Protein AF-0000000087415816 (afdb_homodimer)

Nearest PDB structures (foldseek):
  4dci-assembly2_H  TM=7.637E-01  e=4.193E+00  Parasynechococcus marenigrum WH 8102
  1jad-assembly1_B  TM=9.243E-01  e=9.237E+00  Meleagris gallopavo
  8b6f-assembly1_BA  TM=5.493E-01  e=9.237E+00  Tetrahymena thermophila SB210
  4dci-assembly2_H  TM=7.523E-01  e=2.765E+00  Parasynechococcus marenigrum WH 8102
  1jad-assembly1_B  TM=9.247E-01  e=9.090E+00  Meleagris gallopavo

InterPro domains:
  IPR056098 Acb2/Tad1, hairpin domain [PF24729] (1-65)

Solvent-accessible surface area (backbone atoms only — not comparable to full-atom values): 7425 Å² total; per-residue (Å²): 126,61,64,64,59,52,53,72,73,49,91,57,75,88,49,92,69,47,67,59,50,50,49,51,52,50,51,47,48,46,55,41,50,53,49,47,63,71,70,30,44,95,46,72,36,33,52,49,12,53,48,25,41,52,48,14,52,53,25,37,47,47,14,38,50,71,63,103,128,60,65,64,59,53,53,71,72,48,91,56,74,90,51,93,68,46,66,59,52,50,49,52,51,51,53,47,48,45,55,42,50,52,50,47,63,71,69,29,47,94,46,73,35,33,52,49,12,54,50,25,40,52,48,13,51,52,27,38,47,47,14,39,51,69,63,104

Foldseek 3Di:
DPPVVVLLPDFQDDDPPLVVVLVVLVVVLVVVLVVLVVPDDPDPVSVVVNVVSVVVSVVVSSCSRRPD/DPVVVVLLPDFQDDDPPLVVVLVVLVVVLVVVLVVLVVPDDPDPVSVVVNVVSVVVSVVVSSCSRRPD

pLDDT: mean 96.52, std 3.39, range [78.94, 98.88]

Organism: NCBI:txid267746

Radius of gyration: 17.18 Å; Cα contacts (8 Å, |Δi|>4): 144; chains: 2; bounding box: 31×48×35 Å

Structure (mmCIF, N/CA/C/O backbone):
data_AF-0000000087415816-model_v1
#
loop_
_entity.id
_entity.type
_entity.pdbx_description
1 polymer 'Acb2/Tad1 hairpin domain-containing protein'
#
loop_
_atom_site.group_PDB
_atom_site.id
_atom_site.type_symbol
_atom_site.label_atom_id
_atom_site.label_alt_id
_atom_site.label_comp_id
_atom_site.label_asym_id
_atom_site.label_entity_id
_atom_site.label_seq_id
_atom_site.pdbx_PDB_ins_code
_atom_site.Cartn_x
_atom_site.Cartn_y
_atom_site.Cartn_z
_atom_site.occupancy
_atom_site.B_iso_or_equiv
_atom_site.auth_seq_id
_atom_site.auth_comp_id
_atom_site.auth_asym_id
_atom_site.auth_atom_id
_atom_site.pdbx_PDB_model_num
ATOM 1 N N . MET A 1 1 ? 20.359 -22.984 -12.727 1 79.62 1 MET A N 1
ATOM 2 C CA . MET A 1 1 ? 19.672 -21.703 -12.625 1 79.62 1 MET A CA 1
ATOM 3 C C . MET A 1 1 ? 18.844 -21.625 -11.344 1 79.62 1 MET A C 1
ATOM 5 O O . MET A 1 1 ? 18.422 -22.656 -10.82 1 79.62 1 MET A O 1
ATOM 9 N N . ASN A 1 2 ? 18.953 -20.609 -10.586 1 89.25 2 ASN A N 1
ATOM 10 C CA . ASN A 1 2 ? 18.156 -20.422 -9.375 1 89.25 2 ASN A CA 1
ATOM 11 C C . ASN A 1 2 ? 16.656 -20.547 -9.656 1 89.25 2 ASN A C 1
ATOM 13 O O . ASN A 1 2 ? 16.109 -19.766 -10.445 1 89.25 2 ASN A O 1
ATOM 17 N N . PRO A 1 3 ? 16.219 -21.703 -9.203 1 92.75 3 PRO A N 1
ATOM 18 C CA . PRO A 1 3 ? 14.82 -21.969 -9.547 1 92.75 3 PRO A CA 1
ATOM 19 C C . PRO A 1 3 ? 13.891 -20.812 -9.195 1 92.75 3 PRO A C 1
ATOM 21 O O . PRO A 1 3 ? 12.867 -20.625 -9.867 1 92.75 3 PRO A O 1
ATOM 24 N N . GLN A 1 4 ? 14.172 -20.188 -8.227 1 90.56 4 GLN A N 1
ATOM 25 C CA . GLN A 1 4 ? 13.359 -19.047 -7.848 1 90.56 4 GLN A CA 1
ATOM 26 C C . GLN A 1 4 ? 13.438 -17.938 -8.898 1 90.56 4 GLN A C 1
ATOM 28 O O . GLN A 1 4 ? 12.43 -17.312 -9.219 1 90.56 4 GLN A O 1
ATOM 33 N N . ILE A 1 5 ? 14.562 -17.656 -9.344 1 92.56 5 ILE A N 1
ATOM 34 C CA . ILE A 1 5 ? 14.766 -16.641 -10.383 1 92.56 5 ILE A CA 1
ATOM 35 C C . ILE A 1 5 ? 14.008 -17.047 -11.641 1 92.56 5 ILE A C 1
ATOM 37 O O . ILE A 1 5 ? 13.344 -16.203 -12.266 1 92.56 5 ILE A O 1
ATOM 41 N N . GLU A 1 6 ? 14.133 -18.297 -11.961 1 92.62 6 GLU A N 1
ATOM 42 C CA . GLU A 1 6 ? 13.422 -18.781 -13.141 1 92.62 6 GLU A CA 1
ATOM 43 C C . GLU A 1 6 ? 11.914 -18.594 -12.992 1 92.62 6 GLU A C 1
ATOM 45 O O . GLU A 1 6 ? 11.242 -18.156 -13.93 1 92.62 6 GLU A O 1
ATOM 50 N N . ASN A 1 7 ? 11.445 -18.938 -11.852 1 94 7 ASN A N 1
ATOM 51 C CA . ASN A 1 7 ? 10.016 -18.797 -11.609 1 94 7 ASN A CA 1
ATOM 52 C C . ASN A 1 7 ? 9.57 -17.328 -11.648 1 94 7 ASN A C 1
ATOM 54 O O . ASN A 1 7 ? 8.492 -17.016 -12.156 1 94 7 ASN A O 1
ATOM 58 N N . ASN A 1 8 ? 10.43 -16.484 -11.094 1 92 8 ASN A N 1
ATOM 59 C CA . ASN A 1 8 ? 10.094 -15.062 -11.008 1 92 8 ASN A CA 1
ATOM 60 C C . ASN A 1 8 ? 9.961 -14.438 -12.398 1 92 8 ASN A C 1
ATOM 62 O O . ASN A 1 8 ? 9.203 -13.484 -12.578 1 92 8 ASN A O 1
ATOM 66 N N . PHE A 1 9 ? 10.641 -15.016 -13.344 1 94.62 9 PHE A N 1
ATOM 67 C CA . PHE A 1 9 ? 10.734 -14.328 -14.625 1 94.62 9 PHE A CA 1
ATOM 68 C C . PHE A 1 9 ? 10.094 -15.156 -15.734 1 94.62 9 PHE A C 1
ATOM 70 O O . PHE A 1 9 ? 10.258 -14.852 -16.922 1 94.62 9 PHE A O 1
ATOM 77 N N . LYS A 1 10 ? 9.375 -16.203 -15.328 1 93.25 10 LYS A N 1
ATOM 78 C CA . LYS A 1 10 ? 8.625 -16.984 -16.312 1 93.25 10 LYS A CA 1
ATOM 79 C C . LYS A 1 10 ? 7.203 -16.453 -16.453 1 93.25 10 LYS A C 1
ATOM 81 O O . LYS A 1 10 ? 6.707 -15.727 -15.594 1 93.25 10 LYS A O 1
ATOM 86 N N . TYR A 1 11 ? 6.578 -16.781 -17.594 1 94.5 11 TYR A N 1
ATOM 87 C CA . TYR A 1 11 ? 5.188 -16.391 -17.812 1 94.5 11 TYR A CA 1
ATOM 88 C C . TYR A 1 11 ? 4.246 -17.25 -16.984 1 94.5 11 TYR A C 1
ATOM 90 O O . TYR A 1 11 ? 4.32 -18.484 -17.016 1 94.5 11 TYR A O 1
ATOM 98 N N . HIS A 1 12 ? 3.436 -16.656 -16.188 1 94.5 12 HIS A N 1
ATOM 99 C CA . HIS A 1 12 ? 2.395 -17.312 -15.422 1 94.5 12 HIS A CA 1
ATOM 100 C C . HIS A 1 12 ? 1.007 -16.984 -15.961 1 94.5 12 HIS A C 1
ATOM 102 O O . HIS A 1 12 ? 0.439 -15.945 -15.633 1 94.5 12 HIS A O 1
ATOM 108 N N . GLY A 1 13 ? 0.418 -17.812 -16.703 1 90.25 13 GLY A N 1
ATOM 109 C CA . GLY A 1 13 ? -0.904 -17.578 -17.266 1 90.25 13 GLY A CA 1
ATOM 110 C C . GLY A 1 13 ? -2.006 -17.609 -16.219 1 90.25 13 GLY A C 1
ATOM 111 O O . GLY A 1 13 ? -1.912 -18.344 -15.227 1 90.25 13 GLY A O 1
ATOM 112 N N . PRO A 1 14 ? -2.975 -16.766 -16.406 1 88.88 14 PRO A N 1
ATOM 113 C CA . PRO A 1 14 ? -4.074 -16.719 -15.43 1 88.88 14 PRO A CA 1
ATOM 114 C C . PRO A 1 14 ? -4.766 -18.062 -15.258 1 88.88 14 PRO A C 1
ATOM 116 O O . PRO A 1 14 ? -4.895 -18.828 -16.219 1 88.88 14 PRO A O 1
ATOM 119 N N . LYS A 1 15 ? -5.016 -18.453 -14.078 1 94.19 15 LYS A N 1
ATOM 120 C CA . LYS A 1 15 ? -5.793 -19.641 -13.734 1 94.19 15 LYS A CA 1
ATOM 121 C C . LYS A 1 15 ? -7.211 -19.266 -13.32 1 94.19 15 LYS A C 1
ATOM 123 O O . LYS A 1 15 ? -7.465 -18.125 -12.898 1 94.19 15 LYS A O 1
ATOM 128 N N . PRO A 1 16 ? -8.047 -20.203 -13.469 1 94.94 16 PRO A N 1
ATOM 129 C CA . PRO A 1 16 ? -9.414 -19.922 -13.016 1 94.94 16 PRO A CA 1
ATOM 130 C C . PRO A 1 16 ? -9.469 -19.422 -11.578 1 94.94 16 PRO A C 1
ATOM 132 O O . PRO A 1 16 ? -8.758 -19.953 -10.711 1 94.94 16 PRO A O 1
ATOM 135 N N . GLY A 1 17 ? -10.227 -18.312 -11.297 1 95.81 17 GLY A N 1
ATOM 136 C CA . GLY A 1 17 ? -10.391 -17.766 -9.953 1 95.81 17 GLY A CA 1
ATOM 137 C C . GLY A 1 17 ? -9.453 -16.609 -9.656 1 95.81 17 GLY A C 1
ATOM 138 O O . GLY A 1 17 ? -9.711 -15.82 -8.75 1 95.81 17 GLY A O 1
ATOM 139 N N . GLN A 1 18 ? -8.344 -16.594 -10.367 1 96.88 18 GLN A N 1
ATOM 140 C CA . GLN A 1 18 ? -7.34 -15.57 -10.102 1 96.88 18 GLN A CA 1
ATOM 141 C C . GLN A 1 18 ? -7.867 -14.18 -10.445 1 96.88 18 GLN A C 1
ATOM 143 O O . GLN A 1 18 ? -7.652 -13.227 -9.703 1 96.88 18 GLN A O 1
ATOM 148 N N . PRO A 1 19 ? -8.57 -14.055 -11.578 1 96.56 19 PRO A N 1
ATOM 149 C CA . 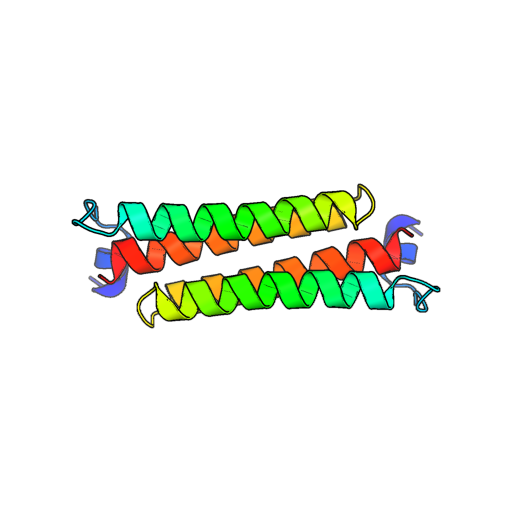PRO A 1 19 ? -9.078 -12.719 -11.898 1 96.56 19 PRO A CA 1
ATOM 150 C C . PRO A 1 19 ? -9.961 -12.133 -10.797 1 96.56 19 PRO A C 1
ATOM 152 O O . PRO A 1 19 ? -9.922 -10.922 -10.547 1 96.56 19 PRO A O 1
ATOM 155 N N . GLU A 1 20 ? -10.664 -12.945 -10.156 1 97.19 20 GLU A N 1
ATOM 156 C CA . GLU A 1 20 ? -11.523 -12.484 -9.07 1 97.19 20 GLU A CA 1
ATOM 157 C C . GLU A 1 20 ? -10.703 -11.984 -7.887 1 97.19 20 GLU A C 1
ATOM 159 O O . GLU A 1 20 ? -11.078 -11.023 -7.223 1 97.19 20 GLU A O 1
ATOM 164 N N . LYS A 1 21 ? -9.641 -12.672 -7.648 1 97.5 21 LYS A N 1
ATOM 165 C CA . LYS A 1 21 ? -8.766 -12.266 -6.555 1 97.5 21 LYS A CA 1
ATOM 166 C C . LYS A 1 21 ? -8.102 -10.922 -6.848 1 97.5 21 LYS A C 1
ATOM 168 O O . LYS A 1 21 ? -8.047 -10.047 -5.984 1 97.5 21 LYS A O 1
ATOM 173 N N . TYR A 1 22 ? -7.66 -10.789 -8.086 1 97.81 22 TYR A N 1
ATOM 174 C CA . TYR A 1 22 ? -7.055 -9.523 -8.5 1 97.81 22 TYR A CA 1
ATOM 175 C C . TYR A 1 22 ? -8.031 -8.367 -8.336 1 97.81 22 TYR A C 1
ATOM 177 O O . TYR A 1 22 ? -7.672 -7.316 -7.809 1 97.81 22 TYR A O 1
ATOM 185 N N . THR A 1 23 ? -9.203 -8.617 -8.742 1 98.12 23 THR A N 1
ATOM 186 C CA . THR A 1 23 ? -10.219 -7.574 -8.711 1 98.12 23 THR A CA 1
ATOM 187 C C . THR A 1 23 ? -10.555 -7.188 -7.27 1 98.12 23 THR A C 1
ATOM 189 O O . THR A 1 23 ? -10.695 -6.004 -6.957 1 98.12 23 THR A O 1
ATOM 192 N N . ALA A 1 24 ? -10.648 -8.117 -6.434 1 98.5 24 ALA A N 1
ATOM 193 C CA . ALA A 1 24 ? -10.961 -7.859 -5.031 1 98.5 24 ALA A CA 1
ATOM 194 C C . ALA A 1 24 ? -9.883 -6.996 -4.383 1 98.5 24 ALA A C 1
ATOM 196 O O . ALA A 1 24 ? -10.188 -6.043 -3.666 1 98.5 24 ALA A O 1
ATOM 197 N N . ILE A 1 25 ? -8.68 -7.395 -4.684 1 98.69 25 ILE A N 1
ATOM 198 C CA . ILE A 1 25 ? -7.555 -6.66 -4.117 1 98.69 25 ILE A CA 1
ATOM 199 C C . ILE A 1 25 ? -7.547 -5.23 -4.66 1 98.69 25 ILE A C 1
ATOM 201 O O . ILE A 1 25 ? -7.402 -4.273 -3.895 1 98.69 25 ILE A O 1
ATOM 205 N N . ARG A 1 26 ? -7.781 -5.109 -5.926 1 98.75 26 ARG A N 1
ATOM 206 C CA . ARG A 1 26 ? -7.77 -3.789 -6.551 1 98.75 26 ARG A CA 1
ATOM 207 C C . ARG A 1 26 ? -8.883 -2.91 -5.996 1 98.75 26 ARG A C 1
ATOM 209 O O . ARG A 1 26 ? -8.68 -1.723 -5.742 1 98.75 26 ARG A O 1
ATOM 216 N N . GLU A 1 27 ? -10 -3.451 -5.836 1 98.69 27 GLU A N 1
ATOM 217 C CA . GLU A 1 27 ? -11.141 -2.693 -5.348 1 98.69 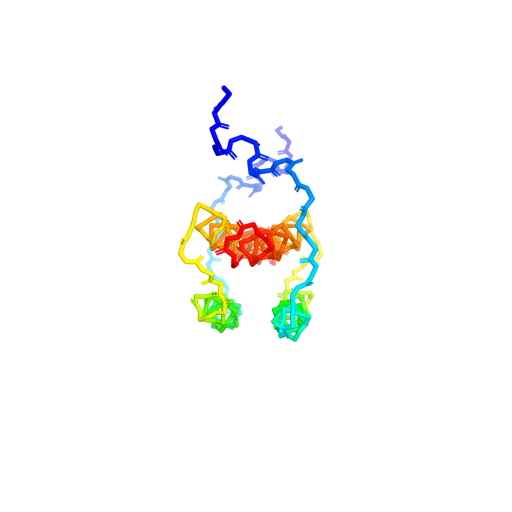27 GLU A CA 1
ATOM 218 C C . GLU A 1 27 ? -10.93 -2.24 -3.906 1 98.69 27 GLU A C 1
ATOM 220 O O . GLU A 1 27 ? -11.258 -1.105 -3.551 1 98.69 27 GLU A O 1
ATOM 225 N N . LYS A 1 28 ? -10.422 -3.113 -3.135 1 98.75 28 LY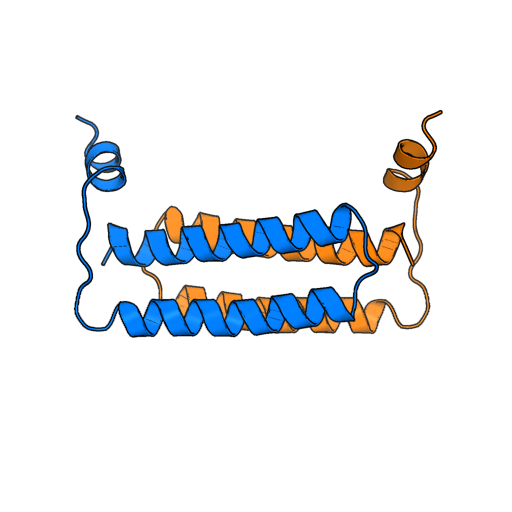S A N 1
ATOM 226 C CA . LYS A 1 28 ? -10.164 -2.74 -1.747 1 98.75 28 LYS A CA 1
ATOM 227 C C . LYS A 1 28 ? -9.078 -1.674 -1.657 1 98.75 28 LYS A C 1
ATOM 229 O O . LYS A 1 28 ? -9.164 -0.752 -0.845 1 98.75 28 LYS A O 1
ATOM 234 N N . ALA A 1 29 ? -8.086 -1.844 -2.488 1 98.88 29 ALA A N 1
ATOM 235 C CA . ALA A 1 29 ? -7.031 -0.834 -2.541 1 98.88 29 ALA A CA 1
ATOM 236 C C . ALA A 1 29 ? -7.582 0.513 -2.996 1 98.88 29 ALA A C 1
ATOM 238 O O . ALA A 1 29 ? -7.16 1.562 -2.502 1 98.88 29 ALA A O 1
ATOM 239 N N . LYS A 1 30 ? -8.523 0.477 -3.924 1 98.81 30 LYS A N 1
ATOM 240 C CA . LYS A 1 30 ? -9.164 1.698 -4.398 1 98.81 30 LYS A CA 1
ATOM 241 C C . LYS A 1 30 ? -9.883 2.418 -3.264 1 98.81 30 LYS A C 1
ATOM 243 O O . LYS A 1 30 ? -9.844 3.648 -3.176 1 98.81 30 LYS A O 1
ATOM 248 N N . GLU A 1 31 ? -10.492 1.675 -2.434 1 98.81 31 GLU A N 1
ATOM 249 C CA . GLU A 1 31 ? -11.148 2.271 -1.275 1 98.81 31 GLU A CA 1
ATOM 250 C C . GLU A 1 31 ? -10.156 3.023 -0.4 1 98.81 31 GLU A C 1
ATOM 252 O O . GLU A 1 31 ? -10.438 4.133 0.057 1 98.81 31 GLU A O 1
ATOM 257 N N . LEU A 1 32 ? -9.055 2.441 -0.232 1 98.81 32 LEU A N 1
ATOM 258 C CA . LEU A 1 32 ? -8.016 3.078 0.578 1 98.81 32 LEU A CA 1
ATOM 259 C C . LEU A 1 32 ? -7.441 4.293 -0.138 1 98.81 32 LEU A C 1
ATOM 261 O O . LEU A 1 32 ? -7.203 5.332 0.484 1 98.81 32 LEU A O 1
ATOM 265 N N . ALA A 1 33 ? -7.27 4.172 -1.401 1 98.88 33 ALA A N 1
ATOM 266 C CA . ALA A 1 33 ? -6.754 5.293 -2.186 1 98.88 33 ALA A CA 1
ATOM 267 C C . ALA A 1 33 ? -7.676 6.504 -2.084 1 98.88 33 ALA A C 1
ATOM 269 O O . ALA A 1 33 ? -7.211 7.633 -1.906 1 98.88 33 ALA A O 1
ATOM 270 N N . VAL A 1 34 ? -8.914 6.23 -2.207 1 98.88 34 VAL A N 1
ATOM 271 C CA . VAL A 1 34 ? -9.914 7.289 -2.121 1 98.88 34 VAL A CA 1
ATOM 272 C C . VAL A 1 34 ? -9.867 7.938 -0.738 1 98.88 34 VAL A C 1
ATOM 274 O O . VAL A 1 34 ? -9.883 9.164 -0.619 1 98.88 34 VAL A O 1
ATOM 277 N N . LEU A 1 35 ? -9.758 7.164 0.255 1 98.81 35 LEU A N 1
ATOM 278 C CA . LEU A 1 35 ? -9.68 7.676 1.618 1 98.81 35 LEU A CA 1
ATOM 279 C C . LEU A 1 35 ? -8.438 8.547 1.801 1 98.81 35 LEU A C 1
ATOM 281 O O . LEU A 1 35 ? -8.508 9.625 2.387 1 98.81 35 LEU A O 1
ATOM 285 N N . ILE A 1 36 ? -7.352 8.086 1.308 1 98.75 36 ILE A N 1
ATOM 286 C CA . ILE A 1 36 ? -6.109 8.844 1.406 1 98.75 36 ILE A CA 1
ATOM 287 C C . ILE A 1 36 ? -6.266 10.188 0.69 1 98.75 36 ILE A C 1
ATOM 289 O O . ILE A 1 36 ? -5.914 11.234 1.238 1 98.75 36 ILE A O 1
ATOM 293 N N . ASP A 1 37 ? -6.812 10.109 -0.445 1 98.5 37 ASP A N 1
ATOM 294 C CA . ASP A 1 37 ? -6.992 11.32 -1.239 1 98.5 37 ASP A CA 1
ATOM 295 C C . ASP A 1 37 ? -7.867 12.336 -0.507 1 98.5 37 ASP A C 1
ATOM 297 O O . ASP A 1 37 ? -7.609 13.539 -0.562 1 98.5 37 ASP A O 1
ATOM 301 N N . GLU A 1 38 ? -8.805 11.812 0.202 1 97.75 38 GLU A N 1
ATOM 302 C CA . GLU A 1 38 ? -9.781 12.672 0.853 1 97.75 38 GLU A CA 1
ATOM 303 C C . GLU A 1 38 ? -9.266 13.188 2.191 1 97.75 38 GLU A C 1
ATOM 305 O O . GLU A 1 38 ? -9.672 14.258 2.652 1 97.75 38 GLU A O 1
ATOM 310 N N . THR A 1 39 ? -8.398 12.461 2.789 1 97.62 39 THR A N 1
ATOM 311 C CA . THR A 1 39 ? -8.078 12.766 4.18 1 97.62 39 THR A CA 1
ATOM 312 C C . THR A 1 39 ? -6.711 13.43 4.285 1 97.62 39 THR A C 1
ATOM 314 O O . THR A 1 39 ? -6.375 14.008 5.324 1 97.62 39 THR A O 1
ATOM 317 N N . THR A 1 40 ? -5.953 13.336 3.264 1 98.06 40 THR A N 1
ATOM 318 C CA . THR A 1 40 ? -4.602 13.867 3.348 1 98.06 40 THR A CA 1
ATOM 319 C C . THR A 1 40 ? -4.438 15.07 2.422 1 98.06 40 THR A C 1
ATOM 321 O O . THR A 1 40 ? -5.066 15.133 1.362 1 98.06 40 THR A O 1
ATOM 324 N N . PRO A 1 41 ? -3.598 16.016 2.865 1 97.44 41 PRO A N 1
ATOM 325 C CA . PRO A 1 41 ? -3.305 17.141 1.975 1 97.44 41 PRO A CA 1
ATOM 326 C C . PRO A 1 41 ? -2.523 16.719 0.731 1 97.44 41 PRO A C 1
ATOM 328 O O . PRO A 1 41 ? -1.688 15.812 0.799 1 97.44 41 PRO A O 1
ATOM 331 N N . LYS A 1 42 ? -2.799 17.406 -0.413 1 97.62 42 LYS A N 1
ATOM 332 C CA . LYS A 1 42 ? -1.976 17.219 -1.603 1 97.62 42 LYS A CA 1
ATOM 333 C C . LYS A 1 42 ? -0.52 17.578 -1.33 1 97.62 42 LYS A C 1
ATOM 335 O O . LYS A 1 42 ? -0.215 18.719 -0.993 1 97.62 42 LYS A O 1
ATOM 340 N N . SER A 1 43 ? 0.345 16.672 -1.431 1 97 43 SER A N 1
ATOM 341 C CA . SER A 1 43 ? 1.749 16.828 -1.059 1 97 43 SER A CA 1
ATOM 342 C C . SER A 1 43 ? 2.594 15.695 -1.651 1 97 43 SER A C 1
ATOM 344 O O . SER A 1 43 ? 2.059 14.75 -2.225 1 97 43 SER A O 1
ATOM 346 N N . ARG A 1 44 ? 3.854 15.867 -1.604 1 96.69 44 ARG A N 1
ATOM 347 C CA . ARG A 1 44 ? 4.766 14.789 -1.992 1 96.69 44 ARG A CA 1
ATOM 348 C C . ARG A 1 44 ? 4.473 13.516 -1.212 1 96.69 44 ARG A C 1
ATOM 350 O O . ARG A 1 44 ? 4.488 12.422 -1.776 1 96.69 44 ARG A O 1
ATOM 357 N N . GLU A 1 45 ? 4.125 13.727 0.074 1 98.12 45 GLU A N 1
ATOM 358 C CA . GLU A 1 45 ? 3.867 12.586 0.951 1 98.12 45 GLU A CA 1
ATOM 359 C C . GLU A 1 45 ? 2.607 11.836 0.527 1 98.12 45 GLU A C 1
ATOM 361 O O . GLU A 1 45 ? 2.58 10.609 0.536 1 98.12 45 GLU A O 1
ATOM 366 N N . GLN A 1 46 ? 1.617 12.531 0.121 1 98.56 46 GLN A N 1
ATOM 367 C CA . GLN A 1 46 ? 0.422 11.859 -0.381 1 98.56 46 GLN A CA 1
ATOM 368 C C . GLN A 1 46 ? 0.736 11.039 -1.628 1 98.56 46 GLN A C 1
ATOM 370 O O . GLN A 1 46 ? 0.285 9.898 -1.756 1 98.56 46 GLN A O 1
ATOM 375 N N . SER A 1 47 ? 1.484 11.648 -2.465 1 98.62 47 SER A N 1
ATOM 376 C CA . SER A 1 47 ? 1.847 10.977 -3.709 1 98.62 47 SER A CA 1
ATOM 377 C C . SER A 1 47 ? 2.617 9.688 -3.436 1 98.62 47 SER A C 1
ATOM 379 O O . SER A 1 47 ? 2.371 8.664 -4.074 1 98.62 47 SER A O 1
ATOM 381 N N . LEU A 1 48 ? 3.518 9.758 -2.48 1 98.69 48 LEU A N 1
ATOM 382 C CA . LEU A 1 48 ? 4.285 8.57 -2.109 1 98.69 48 LEU A CA 1
ATOM 383 C C . LEU A 1 48 ? 3.381 7.504 -1.502 1 98.69 48 LEU A C 1
ATOM 385 O O . LEU A 1 48 ? 3.574 6.312 -1.745 1 98.69 48 LEU A O 1
ATOM 389 N N . ALA A 1 49 ? 2.402 7.945 -0.724 1 98.88 49 ALA A N 1
ATOM 390 C CA . ALA A 1 49 ? 1.458 6.992 -0.145 1 98.88 49 ALA A CA 1
ATOM 391 C C . ALA A 1 49 ? 0.719 6.223 -1.234 1 98.88 49 ALA A C 1
ATOM 393 O O . ALA A 1 49 ? 0.643 4.992 -1.189 1 98.88 49 ALA A O 1
ATOM 394 N N . LEU A 1 50 ? 0.264 6.914 -2.221 1 98.81 50 LEU A N 1
ATOM 395 C CA . LEU A 1 50 ? -0.484 6.293 -3.311 1 98.81 50 LEU A CA 1
ATOM 396 C C . LEU A 1 50 ? 0.424 5.406 -4.156 1 98.81 50 LEU A C 1
ATOM 398 O O . LEU A 1 50 ? 0.017 4.324 -4.586 1 98.81 50 LEU A O 1
ATOM 402 N N . THR A 1 51 ? 1.673 5.809 -4.301 1 98.88 51 THR A N 1
ATOM 403 C CA . THR A 1 51 ? 2.646 5.008 -5.031 1 98.88 51 THR A CA 1
ATOM 404 C 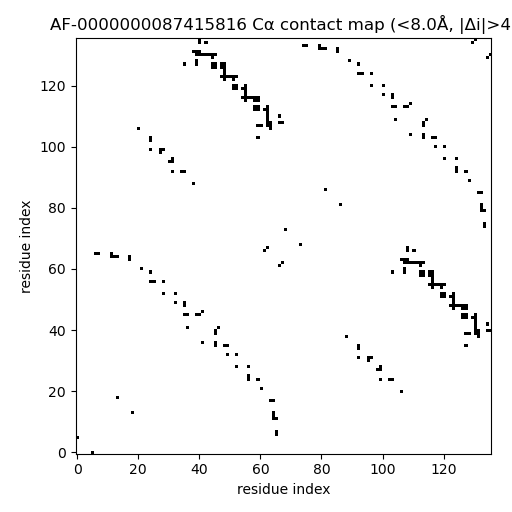C . THR A 1 51 ? 2.914 3.688 -4.312 1 98.88 51 THR A C 1
ATOM 406 O O . THR A 1 51 ? 2.908 2.623 -4.934 1 98.88 51 THR A O 1
ATOM 409 N N . LYS A 1 52 ? 3.074 3.793 -3.035 1 98.88 52 LYS A N 1
ATOM 410 C CA . LYS A 1 52 ? 3.328 2.584 -2.256 1 98.88 52 LYS A CA 1
ATOM 411 C C . LYS A 1 52 ? 2.113 1.661 -2.262 1 98.88 52 LYS A C 1
ATOM 413 O O . LYS A 1 52 ? 2.258 0.437 -2.258 1 98.88 52 LYS A O 1
ATOM 418 N N . LEU A 1 53 ? 0.96 2.242 -2.271 1 98.88 53 LEU A N 1
ATOM 419 C CA . LEU A 1 53 ? -0.254 1.438 -2.34 1 98.88 53 LEU A CA 1
ATOM 420 C C . LEU A 1 53 ? -0.335 0.688 -3.666 1 98.88 53 LEU A C 1
ATOM 422 O O . LEU A 1 53 ? -0.675 -0.497 -3.695 1 98.88 53 LEU A O 1
ATOM 426 N N . GLU A 1 54 ? 0.042 1.366 -4.734 1 98.88 54 GLU A N 1
ATOM 427 C CA . GLU A 1 54 ? 0.071 0.712 -6.039 1 98.88 54 GLU A CA 1
ATOM 428 C C . GLU A 1 54 ? 1.103 -0.412 -6.07 1 98.88 54 GLU A C 1
ATOM 430 O O . GLU A 1 54 ? 0.848 -1.479 -6.633 1 98.88 54 GLU A O 1
ATOM 435 N N . GLU A 1 55 ? 2.182 -0.171 -5.457 1 98.88 55 GLU A N 1
ATOM 436 C CA . GLU A 1 55 ? 3.199 -1.212 -5.352 1 98.88 55 GLU A CA 1
ATOM 437 C C . GLU A 1 55 ? 2.693 -2.396 -4.535 1 98.88 55 GLU A C 1
ATOM 439 O O . GLU A 1 55 ? 2.973 -3.551 -4.867 1 98.88 55 GLU A O 1
ATOM 444 N N . ALA A 1 56 ? 1.983 -2.115 -3.438 1 98.88 56 ALA A N 1
ATOM 445 C CA . ALA A 1 56 ? 1.401 -3.191 -2.641 1 98.88 56 ALA A CA 1
ATOM 446 C C . ALA A 1 56 ? 0.502 -4.082 -3.494 1 98.88 56 ALA A C 1
ATOM 448 O O . ALA A 1 56 ? 0.593 -5.309 -3.43 1 98.88 56 ALA A O 1
ATOM 449 N N . VAL A 1 57 ? -0.273 -3.48 -4.328 1 98.88 57 VAL A N 1
ATOM 450 C CA . VAL A 1 57 ? -1.176 -4.211 -5.211 1 98.88 57 VAL A CA 1
ATOM 451 C C . VAL A 1 57 ? -0.367 -5.031 -6.211 1 98.88 57 VAL A C 1
ATOM 453 O O . VAL A 1 57 ? -0.674 -6.203 -6.453 1 98.88 57 VAL A O 1
ATOM 456 N N . MET A 1 58 ? 0.683 -4.445 -6.734 1 98.69 58 MET A N 1
ATOM 457 C CA . MET A 1 58 ? 1.559 -5.125 -7.688 1 98.69 58 MET A CA 1
ATOM 458 C C . MET A 1 58 ? 2.145 -6.395 -7.078 1 98.69 58 MET A C 1
ATOM 460 O O . MET A 1 58 ? 2.105 -7.461 -7.695 1 98.69 58 MET A O 1
ATOM 464 N N . TRP A 1 59 ? 2.582 -6.262 -5.898 1 98.75 59 TRP A N 1
ATOM 465 C CA . TRP A 1 59 ? 3.229 -7.398 -5.25 1 98.75 59 TRP A CA 1
ATOM 466 C C . TRP A 1 59 ? 2.199 -8.445 -4.836 1 98.75 59 TRP A C 1
ATOM 468 O O . TRP A 1 59 ? 2.484 -9.648 -4.855 1 98.75 59 TRP A O 1
ATOM 478 N N . ALA A 1 60 ? 1.016 -8.031 -4.406 1 98.75 60 ALA A N 1
ATOM 479 C CA . ALA A 1 60 ? -0.05 -8.977 -4.098 1 98.75 60 ALA A CA 1
ATOM 480 C C . ALA A 1 60 ? -0.423 -9.805 -5.324 1 98.75 60 ALA A C 1
ATOM 482 O O . ALA A 1 60 ? -0.561 -11.023 -5.242 1 98.75 60 ALA A O 1
ATOM 483 N N . ASN A 1 61 ? -0.515 -9.148 -6.445 1 98.12 61 ASN A N 1
ATOM 484 C CA . ASN A 1 61 ? -0.821 -9.836 -7.695 1 98.12 61 ASN A CA 1
ATOM 485 C C . ASN A 1 61 ? 0.29 -10.805 -8.094 1 98.12 61 ASN A C 1
ATOM 487 O O . ASN A 1 61 ? 0.017 -11.914 -8.555 1 98.12 61 ASN A O 1
ATOM 491 N N . ALA A 1 62 ? 1.499 -10.352 -7.883 1 97.81 62 ALA A N 1
ATOM 492 C CA . ALA A 1 62 ? 2.643 -11.203 -8.18 1 97.81 62 ALA A CA 1
ATOM 493 C C . ALA A 1 62 ? 2.619 -12.469 -7.328 1 97.81 62 ALA A C 1
ATOM 495 O O . ALA A 1 62 ? 2.986 -13.555 -7.797 1 97.81 62 ALA A O 1
ATOM 496 N N . SER A 1 63 ? 2.184 -12.344 -6.09 1 98.12 63 SER A N 1
ATOM 497 C CA . SER A 1 63 ? 2.072 -13.5 -5.211 1 98.12 63 SER A CA 1
ATOM 498 C C . SER A 1 63 ? 1.1 -14.531 -5.773 1 98.12 63 SER A C 1
ATOM 500 O O . SER A 1 63 ? 1.394 -15.727 -5.785 1 98.12 63 SER A O 1
ATOM 502 N N . ILE A 1 64 ? 0.012 -14.078 -6.273 1 97.88 64 ILE A N 1
ATOM 503 C CA . ILE A 1 64 ? 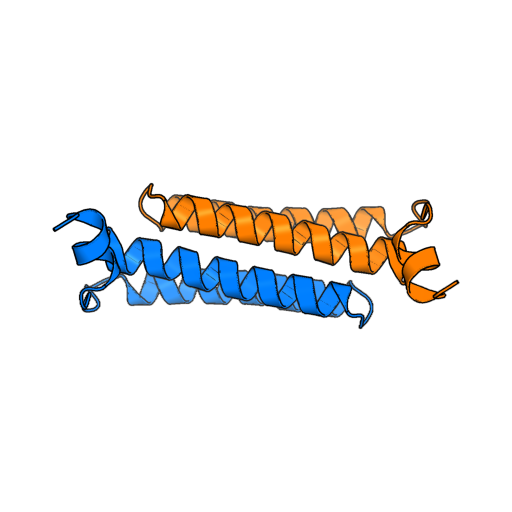-1.002 -14.953 -6.852 1 97.88 64 ILE A CA 1
ATOM 504 C C . ILE A 1 64 ? -0.463 -15.594 -8.133 1 97.88 64 ILE A C 1
ATOM 506 O O . ILE A 1 64 ? -0.501 -16.812 -8.281 1 97.88 64 ILE A O 1
ATOM 510 N N . ALA A 1 65 ? 0.091 -14.781 -9.016 1 96.56 65 ALA A N 1
ATOM 511 C CA . ALA A 1 65 ? 0.527 -15.234 -10.328 1 96.56 65 ALA A CA 1
ATOM 512 C C . ALA A 1 65 ? 1.664 -16.25 -10.219 1 96.56 65 ALA A C 1
ATOM 514 O O . ALA A 1 65 ? 1.668 -17.266 -10.906 1 96.56 65 ALA A O 1
ATOM 515 N N . ARG A 1 66 ? 2.604 -16.047 -9.289 1 95.69 66 ARG A N 1
ATOM 516 C CA . ARG A 1 66 ? 3.857 -16.781 -9.297 1 95.69 66 ARG A CA 1
ATOM 517 C C . ARG A 1 66 ? 3.785 -17.984 -8.359 1 95.69 66 ARG A C 1
ATOM 519 O O . ARG A 1 66 ? 4.598 -18.906 -8.461 1 95.69 66 ARG A O 1
ATOM 526 N N . ASN A 1 67 ? 2.742 -17.984 -7.438 1 94.62 67 ASN A N 1
ATOM 527 C CA . ASN A 1 67 ? 2.836 -18.984 -6.387 1 94.62 67 ASN A CA 1
ATOM 528 C C . ASN A 1 67 ? 1.555 -19.812 -6.285 1 94.62 67 ASN A C 1
ATOM 530 O O . ASN A 1 67 ? 1.4 -20.625 -5.367 1 94.62 67 ASN A O 1
ATOM 534 N N . GLU A 1 68 ? 0.541 -19.484 -7.059 1 92.25 68 GLU A N 1
ATOM 535 C CA . GLU A 1 68 ? -0.622 -20.375 -7.141 1 92.25 68 GLU A CA 1
ATOM 536 C C . GLU A 1 68 ? -0.431 -21.438 -8.219 1 92.25 68 GLU A C 1
ATOM 538 O O . GLU A 1 68 ? 0.314 -21.234 -9.18 1 92.25 68 GLU A O 1
ATOM 543 N N . MET B 1 1 ? 18.688 27.172 4.848 1 78.94 1 MET B N 1
ATOM 544 C CA . MET B 1 1 ? 18.25 25.781 4.98 1 78.94 1 MET B CA 1
ATOM 545 C C . MET B 1 1 ? 17.016 25.516 4.129 1 78.94 1 MET B C 1
ATOM 547 O O . MET B 1 1 ? 16.234 26.422 3.865 1 78.94 1 MET B O 1
ATOM 551 N N . ASN B 1 2 ? 16.984 24.5 3.375 1 89.44 2 ASN B N 1
ATOM 552 C CA . ASN B 1 2 ? 15.828 24.125 2.562 1 89.44 2 ASN B CA 1
ATOM 553 C C . ASN B 1 2 ? 14.578 23.938 3.418 1 89.44 2 ASN B C 1
ATOM 555 O O . ASN B 1 2 ? 14.547 23.094 4.312 1 89.44 2 ASN B O 1
ATOM 559 N N . PRO B 1 3 ? 13.773 24.969 3.234 1 92.75 3 PRO B N 1
ATOM 560 C CA . PRO B 1 3 ? 12.602 24.969 4.117 1 92.75 3 PRO B CA 1
ATOM 561 C C . PRO B 1 3 ? 11.859 23.625 4.105 1 92.75 3 PRO B C 1
ATOM 563 O O . PRO B 1 3 ? 11.25 23.25 5.105 1 92.75 3 PRO B O 1
ATOM 566 N N . GLN B 1 4 ? 11.852 23.062 3.068 1 90.69 4 GLN B N 1
ATOM 567 C CA . GLN B 1 4 ? 11.203 21.766 2.977 1 90.69 4 GLN B CA 1
ATOM 568 C C . GLN B 1 4 ? 11.906 20.734 3.852 1 90.69 4 GLN B C 1
ATOM 570 O O . GLN B 1 4 ? 11.258 19.922 4.516 1 90.69 4 GLN B O 1
ATOM 575 N N . ILE B 1 5 ? 13.148 20.688 3.805 1 92.44 5 ILE B N 1
ATOM 576 C CA . ILE B 1 5 ? 13.938 19.766 4.617 1 92.44 5 ILE B CA 1
ATOM 577 C C . ILE B 1 5 ? 13.68 20.047 6.098 1 92.44 5 ILE B C 1
ATOM 579 O O . ILE B 1 5 ? 13.5 19.109 6.883 1 92.44 5 ILE B O 1
ATOM 583 N N . GLU B 1 6 ? 13.656 21.328 6.406 1 92.5 6 GLU B N 1
ATOM 584 C CA . GLU B 1 6 ? 13.391 21.688 7.797 1 92.5 6 GLU B CA 1
ATOM 585 C C . GLU B 1 6 ? 12.023 21.188 8.242 1 92.5 6 GLU B C 1
ATOM 587 O O . GLU B 1 6 ? 11.883 20.656 9.344 1 92.5 6 GLU B O 1
ATOM 592 N N . ASN B 1 7 ? 11.086 21.391 7.398 1 93.94 7 ASN B N 1
ATOM 593 C CA . ASN B 1 7 ? 9.727 20.953 7.723 1 93.94 7 ASN B CA 1
ATOM 594 C C . ASN B 1 7 ? 9.648 19.438 7.863 1 93.94 7 ASN B C 1
ATOM 596 O O . ASN B 1 7 ? 8.938 18.922 8.734 1 93.94 7 ASN B O 1
ATOM 600 N N . ASN B 1 8 ? 10.375 18.766 6.992 1 91.88 8 ASN B N 1
ATOM 601 C CA . ASN B 1 8 ? 10.328 17.312 6.98 1 91.88 8 ASN B CA 1
ATOM 602 C C . ASN B 1 8 ? 10.891 16.719 8.273 1 91.88 8 ASN B C 1
ATOM 604 O O . ASN B 1 8 ? 10.469 15.641 8.695 1 91.88 8 ASN B O 1
ATOM 608 N N . PHE B 1 9 ? 11.742 17.453 8.898 1 94.5 9 PHE B N 1
ATOM 609 C CA . PHE B 1 9 ? 12.477 16.844 10.008 1 94.5 9 PHE B CA 1
ATOM 610 C C . PHE B 1 9 ? 12.164 17.547 11.312 1 94.5 9 PHE B C 1
ATOM 612 O O . PHE B 1 9 ? 12.82 17.312 12.328 1 94.5 9 PHE B O 1
ATOM 619 N N . LYS B 1 10 ? 11.164 18.438 11.273 1 93 10 LYS B N 1
ATOM 620 C CA . LYS B 1 10 ? 10.719 19.078 12.508 1 93 10 LYS B CA 1
ATOM 621 C C . LYS B 1 10 ? 9.617 18.266 13.188 1 93 10 LYS B C 1
ATOM 623 O O . LYS B 1 10 ? 8.977 17.422 12.555 1 93 10 LYS B O 1
ATOM 628 N N . TYR B 1 11 ? 9.445 18.531 14.461 1 94.44 11 TYR B N 1
ATOM 629 C CA . TYR B 1 11 ? 8.367 17.875 15.195 1 94.44 11 TYR B CA 1
ATOM 630 C C . TYR B 1 11 ? 7.012 18.484 14.836 1 94.44 11 TYR B C 1
ATOM 632 O O . TYR B 1 11 ? 6.84 19.703 14.875 1 94.44 11 TYR B O 1
ATOM 640 N N . HIS B 1 12 ? 6.105 17.703 14.43 1 94.44 12 HIS B N 1
ATOM 641 C CA . HIS B 1 12 ? 4.727 18.094 14.156 1 94.44 12 HIS B CA 1
ATOM 642 C C . HIS B 1 12 ? 3.77 17.5 15.18 1 94.44 12 HIS B C 1
ATOM 644 O O . HIS B 1 12 ? 3.365 16.344 15.055 1 94.44 12 HIS B O 1
ATOM 650 N N . GLY B 1 13 ? 3.363 18.203 16.141 1 90.38 13 GLY B N 1
ATOM 651 C CA . GLY B 1 13 ? 2.445 17.719 17.156 1 90.38 13 GLY B CA 1
ATOM 652 C C . GLY B 1 13 ? 1.044 17.484 16.625 1 90.38 13 GLY B C 1
ATOM 653 O O . GLY B 1 13 ? 0.596 18.156 15.703 1 90.38 13 GLY B O 1
ATOM 654 N N . PRO B 1 14 ? 0.418 16.484 17.156 1 89.06 14 PRO B N 1
ATOM 655 C CA . PRO B 1 14 ? -0.938 16.172 16.703 1 89.06 14 PRO B CA 1
ATOM 656 C C . PRO B 1 14 ? -1.899 17.344 16.875 1 89.06 14 PRO B C 1
ATOM 658 O O . PRO B 1 14 ? -1.789 18.094 17.844 1 89.06 14 PRO B O 1
ATOM 661 N N . LYS B 1 15 ? -2.664 17.641 15.898 1 94.25 15 LYS B N 1
ATOM 662 C CA . LYS B 1 15 ? -3.734 18.625 15.93 1 94.25 15 LYS B CA 1
ATOM 663 C C . LYS B 1 15 ? -5.098 17.953 16.094 1 94.25 15 LYS B C 1
ATOM 665 O O . LYS B 1 15 ? -5.262 16.781 15.781 1 94.25 15 LYS B O 1
ATOM 670 N N . PRO B 1 16 ? -5.988 18.75 16.594 1 94.94 16 PRO B N 1
ATOM 671 C CA . PRO B 1 16 ? -7.332 18.172 16.719 1 94.94 16 PRO B CA 1
ATOM 672 C C . PRO B 1 16 ? -7.859 17.609 15.391 1 94.94 16 PRO B C 1
ATOM 674 O O . PRO B 1 16 ? -7.664 18.219 14.336 1 94.94 16 PRO B O 1
ATOM 677 N N . GLY B 1 17 ? -8.422 16.328 15.414 1 95.75 17 GLY B N 1
ATOM 678 C CA . GLY B 1 17 ? -8.992 15.703 14.227 1 95.75 17 GLY B CA 1
ATOM 679 C C . GLY B 1 17 ? -8.031 14.75 13.539 1 95.75 17 GLY B C 1
ATOM 680 O O . GLY B 1 17 ? -8.461 13.867 12.781 1 95.75 17 GLY B O 1
ATOM 681 N N . GLN B 1 18 ? -6.75 14.977 13.727 1 96.81 18 GLN B N 1
ATOM 682 C CA . GLN B 1 18 ? -5.746 14.164 13.047 1 96.81 18 GLN B CA 1
ATOM 683 C C . GLN B 1 18 ? -5.797 12.719 13.523 1 96.81 18 GLN B C 1
ATOM 685 O O . GLN B 1 18 ? -5.707 11.789 12.711 1 96.81 18 GLN B O 1
ATOM 690 N N . PRO B 1 19 ? -5.957 12.5 14.836 1 96.56 19 PRO B N 1
ATOM 691 C CA . PRO B 1 19 ? -6.008 11.109 15.281 1 96.56 19 PRO B CA 1
ATOM 692 C C . PRO B 1 19 ? -7.109 10.305 14.594 1 96.56 19 PRO B C 1
ATOM 694 O O . PRO B 1 19 ? -6.926 9.117 14.305 1 96.56 19 PRO B O 1
ATOM 697 N N . GLU B 1 20 ? -8.172 10.93 14.328 1 97.19 20 GLU B N 1
ATOM 698 C CA . GLU B 1 20 ? -9.273 10.25 13.656 1 97.19 20 GLU B CA 1
ATOM 699 C C . GLU B 1 20 ? -8.898 9.883 12.219 1 97.19 20 GLU B C 1
ATOM 701 O O . GLU B 1 20 ? -9.297 8.828 11.727 1 97.19 20 GLU B O 1
ATOM 706 N N . LYS B 1 21 ? -8.195 10.75 11.602 1 97.44 21 LYS B N 1
ATOM 707 C CA . LYS B 1 21 ? -7.754 10.484 10.234 1 97.44 21 LYS B CA 1
ATOM 708 C C . LYS B 1 21 ? -6.766 9.32 10.188 1 97.44 21 LYS B C 1
ATOM 710 O O . LYS B 1 21 ? -6.879 8.438 9.336 1 97.44 21 LYS B O 1
ATOM 715 N N . TYR B 1 22 ? -5.844 9.328 11.141 1 97.81 22 TYR B N 1
ATOM 716 C CA . TYR B 1 22 ? -4.879 8.234 11.227 1 97.81 22 TYR B CA 1
ATOM 717 C C . TYR B 1 22 ? -5.586 6.898 11.414 1 97.81 22 TYR B C 1
ATOM 719 O O . TYR B 1 22 ? -5.254 5.918 10.742 1 97.81 22 TYR B O 1
ATOM 727 N N . THR B 1 23 ? -6.523 6.93 12.266 1 98.12 23 THR B N 1
ATOM 728 C CA . THR B 1 23 ? -7.234 5.699 12.594 1 98.12 23 THR B CA 1
ATOM 729 C C . THR B 1 23 ? -8.016 5.191 11.383 1 98.12 23 THR B C 1
ATOM 731 O O . THR B 1 23 ? -8.023 3.99 11.102 1 98.12 23 THR B O 1
ATOM 734 N N . ALA B 1 24 ? -8.625 6.043 10.703 1 98.5 24 ALA B N 1
ATOM 735 C CA . ALA B 1 24 ? -9.398 5.664 9.523 1 98.5 24 ALA B CA 1
ATOM 736 C C . ALA B 1 24 ? -8.508 5.012 8.469 1 98.5 24 ALA B C 1
ATOM 738 O O . ALA B 1 24 ? -8.875 3.982 7.895 1 98.5 24 ALA B O 1
ATOM 739 N N . ILE B 1 25 ? -7.395 5.652 8.273 1 98.62 25 ILE B N 1
ATOM 740 C CA . ILE B 1 25 ? -6.457 5.141 7.285 1 98.62 25 ILE B CA 1
ATOM 741 C C . ILE B 1 25 ? -5.945 3.77 7.723 1 98.62 25 ILE B C 1
ATOM 743 O O . ILE B 1 25 ? -5.914 2.828 6.926 1 98.62 25 ILE B O 1
ATOM 747 N N . ARG B 1 26 ? -5.621 3.664 8.977 1 98.69 26 ARG B N 1
ATOM 748 C CA . ARG B 1 26 ? -5.098 2.404 9.492 1 98.69 26 ARG B CA 1
ATOM 749 C C . ARG B 1 26 ? -6.137 1.292 9.383 1 98.69 26 ARG B C 1
ATOM 751 O O . ARG B 1 26 ? -5.809 0.162 9.016 1 98.69 26 ARG B O 1
ATOM 758 N N . GLU B 1 27 ? -7.309 1.588 9.703 1 98.69 27 GLU B N 1
ATOM 759 C CA . GLU B 1 27 ? -8.375 0.589 9.672 1 98.69 27 GLU B CA 1
ATOM 760 C C . GLU B 1 27 ? -8.656 0.13 8.242 1 98.69 27 GLU B C 1
ATOM 762 O O . GLU B 1 27 ? -8.859 -1.062 7.996 1 98.69 27 GLU B O 1
ATOM 767 N N . LYS B 1 28 ? -8.68 1.053 7.367 1 98.75 28 LYS B N 1
ATOM 768 C CA . LYS B 1 28 ? -8.914 0.681 5.977 1 98.75 28 LYS B CA 1
ATOM 769 C C . LYS B 1 28 ? -7.758 -0.142 5.418 1 98.75 28 LYS B C 1
ATOM 771 O O . LYS B 1 28 ? -7.973 -1.097 4.668 1 98.75 28 LYS B O 1
ATOM 776 N N . ALA B 1 29 ? -6.578 0.259 5.793 1 98.88 29 ALA B N 1
ATOM 777 C CA . ALA B 1 29 ? -5.406 -0.512 5.383 1 98.88 29 ALA B CA 1
ATOM 778 C C . ALA B 1 29 ? -5.449 -1.923 5.961 1 98.88 29 ALA B C 1
ATOM 780 O O . ALA B 1 29 ? -5.051 -2.885 5.297 1 98.88 29 ALA B O 1
ATOM 781 N N . LYS B 1 30 ? -5.934 -2.033 7.191 1 98.81 30 LYS B N 1
ATOM 782 C CA . LYS B 1 30 ? -6.078 -3.34 7.828 1 98.81 30 LYS B CA 1
ATOM 783 C C . LYS B 1 30 ? -7.023 -4.238 7.035 1 98.81 30 LYS B C 1
ATOM 785 O O . LYS B 1 30 ? -6.773 -5.434 6.887 1 98.81 30 LYS B O 1
ATOM 790 N N . GLU B 1 31 ? -8.047 -3.666 6.555 1 98.81 31 GLU B N 1
ATOM 791 C CA . GLU B 1 31 ? -8.969 -4.434 5.723 1 98.81 31 GLU B CA 1
ATOM 792 C C . GLU B 1 31 ? -8.266 -5.004 4.496 1 98.81 31 GLU B C 1
ATOM 794 O O . GLU B 1 31 ? -8.469 -6.168 4.141 1 98.81 31 GLU B O 1
ATOM 799 N N . LEU B 1 32 ? -7.473 -4.223 3.922 1 98.81 32 LEU B N 1
ATOM 800 C CA . LEU B 1 32 ? -6.738 -4.668 2.744 1 98.81 32 LEU B CA 1
ATOM 801 C C . LEU B 1 32 ? -5.691 -5.711 3.119 1 98.81 32 LEU B C 1
ATOM 803 O O . LEU B 1 32 ? -5.52 -6.707 2.41 1 98.81 32 LEU B O 1
ATOM 807 N N . ALA B 1 33 ? -5.059 -5.504 4.215 1 98.88 33 ALA B N 1
ATOM 808 C CA . ALA B 1 33 ? -4.059 -6.461 4.68 1 98.88 33 ALA B CA 1
ATOM 809 C C . ALA B 1 33 ? -4.676 -7.836 4.902 1 98.88 33 ALA B C 1
ATOM 811 O O . ALA B 1 33 ? -4.102 -8.852 4.504 1 98.88 33 ALA B O 1
ATOM 812 N N . VAL B 1 34 ? -5.785 -7.816 5.52 1 98.88 34 VAL B N 1
ATOM 813 C CA . VAL B 1 34 ? -6.496 -9.062 5.793 1 98.88 34 VAL B CA 1
ATOM 814 C C . VAL B 1 34 ? -6.867 -9.742 4.477 1 98.88 34 VAL B C 1
ATOM 816 O O . VAL B 1 34 ? -6.68 -10.953 4.32 1 98.88 34 VAL B O 1
ATOM 819 N N . LEU B 1 35 ? -7.332 -9 3.555 1 98.81 35 LEU B N 1
ATOM 820 C CA . LEU B 1 35 ? -7.695 -9.547 2.252 1 98.81 35 LEU B CA 1
ATOM 821 C C . LEU B 1 35 ? -6.477 -10.148 1.558 1 98.81 35 LEU B C 1
ATOM 823 O O . LEU B 1 35 ? -6.551 -11.242 1.002 1 98.81 35 LEU B O 1
ATOM 827 N N . ILE B 1 36 ? -5.398 -9.461 1.591 1 98.81 36 ILE B N 1
ATOM 828 C CA . ILE B 1 36 ? -4.168 -9.953 0.978 1 98.81 36 ILE B CA 1
ATOM 829 C C . ILE B 1 36 ? -3.752 -11.266 1.639 1 98.81 36 ILE B C 1
ATOM 831 O O . ILE B 1 36 ? -3.441 -12.242 0.953 1 98.81 36 ILE B O 1
ATOM 835 N N . ASP B 1 37 ? -3.812 -11.25 2.904 1 98.56 37 ASP B N 1
ATOM 836 C CA . ASP B 1 37 ? -3.412 -12.438 3.65 1 98.56 37 ASP B CA 1
ATOM 837 C C . ASP B 1 37 ? -4.281 -13.641 3.279 1 98.56 37 ASP B C 1
ATOM 839 O O . ASP B 1 37 ? -3.783 -14.766 3.174 1 98.56 37 ASP B O 1
ATOM 843 N N . GLU B 1 38 ? -5.504 -13.352 3.016 1 97.88 38 GLU B N 1
ATOM 844 C CA . GLU B 1 38 ? -6.465 -14.422 2.771 1 97.88 38 GLU B CA 1
ATOM 845 C C . GLU B 1 38 ? -6.426 -14.875 1.313 1 97.88 38 GLU B C 1
ATOM 847 O O . GLU B 1 38 ? -6.758 -16.016 1.007 1 97.88 38 GLU 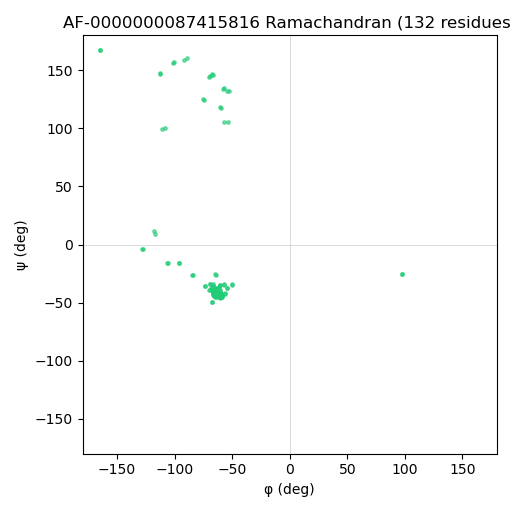B O 1
ATOM 852 N N . THR B 1 39 ? -6.023 -14.016 0.462 1 97.69 39 THR B N 1
ATOM 853 C CA . THR B 1 39 ? -6.227 -14.305 -0.954 1 97.69 39 THR B CA 1
ATOM 854 C C . THR B 1 39 ? -4.91 -14.68 -1.622 1 97.69 39 THR B C 1
ATOM 856 O O . THR B 1 39 ? -4.902 -15.219 -2.73 1 97.69 39 THR B O 1
ATOM 859 N N . THR B 1 40 ? -3.848 -14.391 -0.981 1 98.12 40 THR B N 1
ATOM 860 C CA . THR B 1 40 ? -2.561 -14.641 -1.617 1 98.12 40 THR B CA 1
ATOM 861 C C . THR B 1 40 ? -1.806 -15.75 -0.89 1 98.12 40 THR B C 1
ATOM 863 O O . THR B 1 40 ? -1.94 -15.906 0.325 1 98.12 40 THR B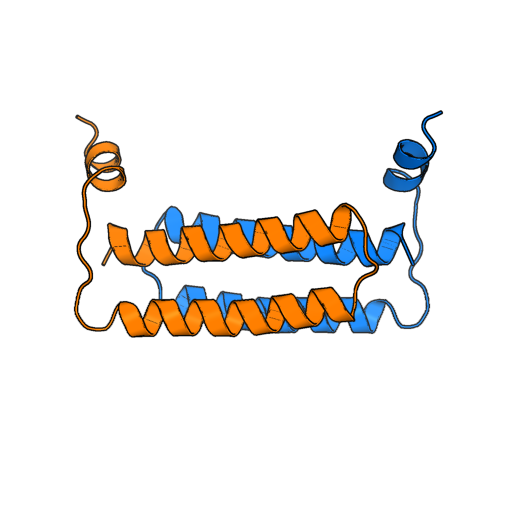 O 1
ATOM 866 N N . PRO B 1 41 ? -1.031 -16.5 -1.658 1 97.5 41 PRO B N 1
ATOM 867 C CA . PRO B 1 41 ? -0.186 -17.516 -1.009 1 97.5 41 PRO B CA 1
ATOM 868 C C . PRO B 1 41 ? 0.918 -16.891 -0.156 1 97.5 41 PRO B C 1
ATOM 870 O O . PRO B 1 41 ? 1.457 -15.836 -0.507 1 97.5 41 PRO B O 1
ATOM 873 N N . LYS B 1 42 ? 1.271 -17.562 0.957 1 97.69 42 LYS B N 1
ATOM 874 C CA . LYS B 1 42 ? 2.439 -17.156 1.732 1 97.69 42 LYS B CA 1
ATOM 875 C C . LYS B 1 42 ? 3.711 -17.234 0.892 1 97.69 42 LYS B C 1
ATOM 877 O O . LYS B 1 42 ? 4.082 -18.312 0.41 1 97.69 42 LYS B O 1
ATOM 882 N N . SER B 1 43 ? 4.34 -16.172 0.692 1 97 43 SER B N 1
ATOM 883 C CA . SER B 1 43 ? 5.48 -16.031 -0.209 1 97 43 SER B CA 1
ATOM 884 C C . SER B 1 43 ? 6.238 -14.734 0.047 1 97 43 SER B C 1
ATOM 886 O O . SER B 1 43 ? 5.789 -13.891 0.823 1 97 43 SER B O 1
ATOM 888 N N . ARG B 1 44 ? 7.395 -14.633 -0.511 1 96.69 44 ARG B N 1
ATOM 889 C CA . ARG B 1 44 ? 8.148 -13.383 -0.469 1 96.69 44 ARG B CA 1
ATOM 890 C C . ARG B 1 44 ? 7.316 -12.227 -1.015 1 96.69 44 ARG B C 1
ATOM 892 O O . ARG B 1 44 ? 7.328 -11.125 -0.456 1 96.69 44 ARG B O 1
ATOM 899 N N . GLU B 1 45 ? 6.527 -12.562 -2.061 1 98.12 45 GLU B N 1
ATOM 900 C CA . GLU B 1 45 ? 5.723 -11.539 -2.715 1 98.12 45 GLU B CA 1
ATOM 901 C C . GLU B 1 45 ? 4.605 -11.047 -1.798 1 98.12 45 GLU B C 1
ATOM 903 O O . GLU B 1 45 ? 4.324 -9.844 -1.745 1 98.12 45 GLU B O 1
ATOM 908 N N . GLN B 1 46 ? 4.027 -11.914 -1.053 1 98.56 46 GLN B N 1
ATOM 909 C CA . GLN B 1 46 ? 3.018 -11.477 -0.093 1 98.56 46 GLN B CA 1
ATOM 910 C C . GLN B 1 46 ? 3.623 -10.555 0.961 1 98.56 46 GLN B C 1
ATOM 912 O O . GLN B 1 46 ? 3.033 -9.531 1.308 1 98.56 46 GLN B O 1
ATOM 917 N N . SER B 1 47 ? 4.75 -10.969 1.405 1 98.62 47 SER B N 1
ATOM 918 C CA . SER B 1 47 ? 5.43 -10.18 2.43 1 98.62 47 SER B CA 1
ATOM 919 C C . SER B 1 47 ? 5.746 -8.773 1.928 1 98.62 47 SER B C 1
ATOM 921 O O . SER B 1 47 ? 5.57 -7.797 2.656 1 98.62 47 SER B O 1
ATOM 923 N N . LEU B 1 48 ? 6.184 -8.695 0.689 1 98.69 48 LEU B N 1
ATOM 924 C CA . LEU B 1 48 ? 6.484 -7.398 0.096 1 98.69 48 LEU B CA 1
ATOM 925 C C . LEU B 1 48 ? 5.215 -6.562 -0.058 1 98.69 48 LEU B C 1
ATOM 927 O O . LEU B 1 48 ? 5.238 -5.348 0.137 1 98.69 48 LEU B O 1
ATOM 931 N N . ALA B 1 49 ? 4.117 -7.234 -0.393 1 98.88 49 ALA B N 1
ATOM 932 C CA . ALA B 1 49 ? 2.846 -6.52 -0.507 1 98.88 49 ALA B CA 1
ATOM 933 C C . ALA B 1 49 ? 2.461 -5.871 0.819 1 98.88 49 ALA B C 1
ATOM 935 O O . ALA B 1 49 ? 2.123 -4.684 0.861 1 98.88 49 ALA B O 1
ATOM 936 N N . LEU B 1 50 ? 2.592 -6.586 1.868 1 98.81 50 LEU B N 1
ATOM 937 C CA . LEU B 1 50 ? 2.229 -6.086 3.191 1 98.81 50 LEU B CA 1
ATOM 938 C C . LEU B 1 50 ? 3.195 -5 3.645 1 98.81 50 LEU B C 1
ATOM 940 O O . LEU B 1 50 ? 2.777 -4.004 4.242 1 98.81 50 LEU B O 1
ATOM 944 N N . THR B 1 51 ? 4.453 -5.125 3.26 1 98.88 51 THR B N 1
ATOM 945 C CA . THR B 1 51 ? 5.449 -4.109 3.578 1 98.88 51 THR B CA 1
ATOM 946 C C . THR B 1 51 ? 5.129 -2.797 2.871 1 98.88 51 THR B C 1
ATOM 948 O O . THR B 1 51 ? 5.152 -1.731 3.488 1 98.88 51 THR B O 1
ATOM 951 N N . LYS B 1 52 ? 4.781 -2.922 1.637 1 98.88 52 LYS B N 1
ATOM 952 C CA . LYS B 1 52 ? 4.449 -1.724 0.872 1 98.88 52 LYS B CA 1
ATOM 953 C C . LYS B 1 52 ? 3.174 -1.07 1.396 1 98.88 52 LYS B C 1
ATOM 955 O O . LYS B 1 52 ? 3.049 0.156 1.384 1 98.88 52 LYS B O 1
ATOM 960 N N . LEU B 1 53 ? 2.271 -1.881 1.845 1 98.88 53 LEU B N 1
ATOM 961 C CA . LEU B 1 53 ? 1.045 -1.343 2.424 1 98.88 53 LEU B CA 1
ATOM 962 C C . LEU B 1 53 ? 1.342 -0.571 3.705 1 98.88 53 LEU B C 1
ATOM 964 O O . LEU B 1 53 ? 0.801 0.517 3.92 1 98.88 53 LEU B O 1
ATOM 968 N N . GLU B 1 54 ? 2.242 -1.106 4.516 1 98.88 54 GLU B N 1
ATOM 969 C CA . GLU B 1 54 ? 2.65 -0.405 5.73 1 98.88 54 GLU B CA 1
ATOM 970 C C . GLU B 1 54 ? 3.35 0.91 5.398 1 98.88 54 GLU B C 1
ATOM 972 O O . GLU B 1 54 ? 3.121 1.926 6.059 1 98.88 54 GLU B O 1
ATOM 977 N N . GLU B 1 55 ? 4.125 0.872 4.387 1 98.88 55 GLU B N 1
ATOM 978 C CA . GLU B 1 55 ? 4.781 2.094 3.932 1 98.88 55 GLU B CA 1
ATOM 979 C C . GLU B 1 55 ? 3.76 3.113 3.432 1 98.88 55 GLU B C 1
ATOM 981 O O . GLU B 1 55 ? 3.908 4.312 3.668 1 98.88 55 GLU B O 1
ATOM 986 N N . ALA B 1 56 ? 2.748 2.643 2.701 1 98.88 56 ALA B N 1
ATOM 987 C CA . ALA B 1 56 ? 1.689 3.541 2.246 1 98.88 56 ALA B CA 1
ATOM 988 C C . ALA B 1 5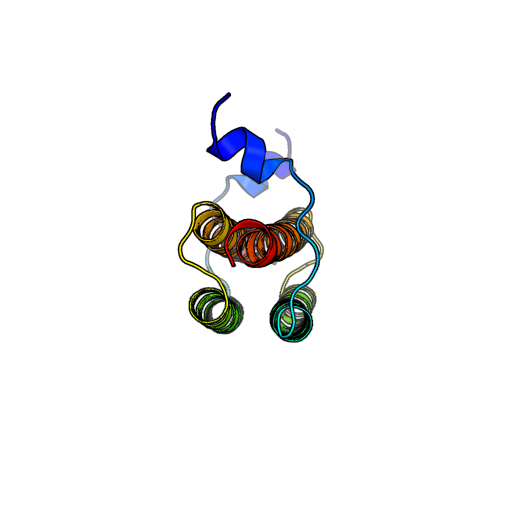6 ? 1.038 4.262 3.422 1 98.88 56 ALA B C 1
ATOM 990 O O . ALA B 1 56 ? 0.837 5.477 3.379 1 98.88 56 ALA B O 1
ATOM 991 N N . VAL B 1 57 ? 0.807 3.549 4.473 1 98.88 57 VAL B N 1
ATOM 992 C CA . VAL B 1 57 ? 0.197 4.113 5.672 1 98.88 57 VAL B CA 1
ATOM 993 C C . VAL B 1 57 ? 1.146 5.125 6.305 1 98.88 57 VAL B C 1
ATOM 995 O O . VAL B 1 57 ? 0.727 6.215 6.699 1 98.88 57 VAL B O 1
ATOM 998 N N . MET B 1 58 ? 2.406 4.797 6.332 1 98.69 58 MET B N 1
ATOM 999 C CA . MET B 1 58 ? 3.428 5.68 6.891 1 98.69 58 MET B CA 1
ATOM 1000 C C . MET B 1 58 ? 3.451 7.016 6.152 1 98.69 58 MET B C 1
ATOM 1002 O O . MET B 1 58 ? 3.439 8.078 6.781 1 98.69 58 MET B O 1
ATOM 1006 N N . TRP B 1 59 ? 3.41 6.926 4.895 1 98.75 59 TRP B N 1
ATOM 1007 C CA . TRP B 1 59 ? 3.494 8.141 4.09 1 98.75 59 TRP B CA 1
ATOM 1008 C C . TRP B 1 59 ? 2.195 8.938 4.16 1 98.75 59 TRP B C 1
ATOM 1010 O O . TRP B 1 59 ? 2.209 10.164 4.117 1 98.75 59 TRP B O 1
ATOM 1020 N N . ALA B 1 60 ? 1.057 8.258 4.227 1 98.75 60 ALA B N 1
ATOM 1021 C CA . ALA B 1 60 ? -0.216 8.953 4.402 1 98.75 60 ALA B CA 1
ATOM 1022 C C . ALA B 1 60 ? -0.234 9.734 5.715 1 98.75 60 ALA B C 1
ATOM 1024 O O . ALA B 1 60 ? -0.643 10.898 5.742 1 98.75 60 ALA B O 1
ATOM 1025 N N . ASN B 1 61 ? 0.249 9.133 6.738 1 98.12 61 ASN B N 1
ATOM 1026 C CA . ASN B 1 61 ? 0.324 9.797 8.039 1 98.12 61 ASN B CA 1
ATOM 1027 C C . ASN B 1 61 ? 1.277 10.984 8.008 1 98.12 61 ASN B C 1
ATOM 1029 O O . ASN B 1 61 ? 0.989 12.031 8.586 1 98.12 61 ASN B O 1
ATOM 1033 N N . ALA B 1 62 ? 2.371 10.781 7.316 1 97.81 62 ALA B N 1
ATOM 1034 C CA . ALA B 1 62 ? 3.338 11.867 7.176 1 97.81 62 ALA B CA 1
ATOM 1035 C C . ALA B 1 62 ? 2.721 13.062 6.453 1 97.81 62 ALA B C 1
ATOM 1037 O O . ALA B 1 62 ? 3.014 14.219 6.781 1 97.81 62 ALA B O 1
ATOM 1038 N N . SER B 1 63 ? 1.873 12.789 5.484 1 98.06 63 SER B N 1
ATOM 1039 C CA . SER B 1 63 ? 1.188 13.867 4.77 1 98.06 63 SER B CA 1
ATOM 1040 C C . SER B 1 63 ? 0.327 14.695 5.715 1 98.06 63 SER B C 1
ATOM 1042 O O . SER B 1 63 ? 0.345 15.93 5.66 1 98.06 63 SER B O 1
ATOM 1044 N N . ILE B 1 64 ? -0.351 14.055 6.586 1 97.88 64 ILE B N 1
ATOM 1045 C CA . ILE B 1 64 ? -1.212 14.719 7.551 1 97.88 64 ILE B CA 1
ATOM 1046 C C . ILE B 1 64 ? -0.359 15.516 8.539 1 97.88 64 ILE B C 1
ATOM 1048 O O . ILE B 1 64 ? -0.584 16.703 8.75 1 97.88 64 ILE B O 1
ATOM 1052 N N . ALA B 1 65 ? 0.655 14.875 9.094 1 96.5 65 ALA B N 1
ATOM 1053 C CA . ALA B 1 65 ? 1.47 15.469 10.156 1 96.5 65 ALA B CA 1
ATOM 1054 C C . ALA B 1 65 ? 2.232 16.688 9.641 1 96.5 65 ALA B C 1
ATOM 1056 O O . ALA B 1 65 ? 2.297 17.719 10.32 1 96.5 65 ALA B O 1
ATOM 1057 N N . ARG B 1 66 ? 2.74 16.641 8.398 1 95.62 66 ARG B N 1
ATOM 1058 C CA . ARG B 1 66 ? 3.711 17.625 7.941 1 95.62 66 ARG B CA 1
ATOM 1059 C C . ARG B 1 66 ? 3.027 18.75 7.164 1 95.62 66 ARG B C 1
ATOM 1061 O O . ARG B 1 66 ? 3.602 19.828 6.977 1 95.62 66 ARG B O 1
ATOM 1068 N N . ASN B 1 67 ? 1.738 18.484 6.73 1 94.56 67 ASN B N 1
ATOM 1069 C CA . ASN B 1 67 ? 1.203 19.438 5.766 1 94.56 67 ASN B CA 1
ATOM 1070 C C . ASN B 1 67 ? -0.157 19.969 6.203 1 94.56 67 ASN B C 1
ATOM 1072 O O . ASN B 1 67 ? -0.821 20.688 5.449 1 94.56 67 ASN B O 1
ATOM 1076 N N . GLU B 1 68 ? -0.699 19.484 7.289 1 92.31 68 GLU B N 1
ATOM 1077 C CA . GLU B 1 68 ? -1.893 20.094 7.852 1 92.31 68 GLU B CA 1
ATOM 1078 C C . GLU B 1 68 ? -1.527 21.234 8.805 1 92.31 68 GLU B C 1
ATOM 1080 O O . GLU B 1 68 ? -0.441 21.234 9.391 1 92.31 68 GLU B O 1
#

Sequence (136 aa):
MNPQIENNFKYHGPKPGQPEKYTAIREKAKELAVLIDETTPKSREQSLALTKLEEAVMWANASIARNEMNPQIENNFKYHGPKPGQPEKYTAIREKAKELAVLIDETTPKSREQSLALTKLEEAVMWANASIARNE

Secondary structure (DSSP, 8-state):
--HHHHHHTS--PPPTTHHHHHHHHHHHHHHHHHHHHHHS-SSHHHHHHHHHHHHHHHHHHHHHHHH-/--HHHHHHTS--PPPTTHHHHHHHHHHHHHHHHHHHHHHS-SSHHHHHHHHHHHHHHHHHHHHHHHH-